Protein AF-S4RH99-F1 (afdb_monomer)

Secondary structure (DSSP, 8-state):
------EEEEETTTTEEEEE-TTS-EEEE-TTS-EEEE-TTS-EEEE-TTS-EEEE-TTS-EEEE-TTS-EEEE-TTS-EEEE-TTS-EEEE-SS-EEEE-TTS-EEEE-TTS-EEEE-TTSEEEEE-TT--EEEEEE--

Foldseek 3Di:
DPPWDKDWDADVVQRKIWIAGSQGWIWIAGPLRWIKIQHPQRKIWIQHNQRWIWTADPQRWIWIAHPQRKIWIADNQGWIWIAGPQRKIWTDDLAWIWIAHPQRWIWIAGPQQKIWIQGPVQWIWIAGNVRDTPDTGHDD

Organism: Petromyzon marinus (NCBI:txid7757)

Nearest PDB structures (foldseek):
  4bxr-assembly2_B  TM=9.322E-01  e=1.295E-16  Danio rerio
  4bxq-assembly1_A  TM=8.426E-01  e=1.944E-15  Danio rerio
  4bxp-assembly1_A  TM=8.400E-01  e=2.627E-15  Danio rerio
  4ld3-assembly1_A  TM=9.335E-01  e=2.793E-13  Danio rerio
  7sqc-assembly1_9D  TM=5.994E-01  e=1.775E-04  Chlamydomonas reinhardtii

Sequence (140 aa):
FNNQKLFIYYYADAQTTQTTFPDGLEILQFPDNQIEKHYPDGSKEIVFPDQTVKHLHVDGREETICPDGTVVHTQPNGDREMEFADGQREVHTARYKRREYPDGTVKTVFPDGRQETRYASGRLRLKDSAGNIVFDGTDA

Structure (mmCIF, N/CA/C/O backbone):
data_AF-S4RH99-F1
#
_entry.id   AF-S4RH99-F1
#
loop_
_atom_site.group_PDB
_atom_site.id
_atom_site.type_symbol
_atom_site.label_atom_id
_atom_site.label_alt_id
_atom_site.label_comp_id
_atom_site.label_asym_id
_atom_site.label_entity_id
_atom_site.label_seq_id
_atom_site.pdbx_PDB_ins_code
_atom_site.Cartn_x
_atom_site.Cartn_y
_atom_site.Cartn_z
_atom_site.occupancy
_atom_site.B_iso_or_equiv
_atom_site.auth_seq_id
_atom_site.auth_comp_id
_atom_site.auth_asym_id
_atom_site.auth_atom_id
_atom_site.pdbx_PDB_model_num
ATOM 1 N N . PHE A 1 1 ? -3.831 -1.082 46.099 1.00 42.25 1 PHE A N 1
ATOM 2 C CA . PHE A 1 1 ? -4.411 -1.776 44.934 1.00 42.25 1 PHE A CA 1
ATOM 3 C C . PHE A 1 1 ? -5.019 -0.713 44.038 1.00 42.25 1 PHE A C 1
ATOM 5 O O . PHE A 1 1 ? -5.973 -0.073 44.460 1.00 42.25 1 PHE A O 1
ATOM 12 N N . ASN A 1 2 ? -4.390 -0.406 42.900 1.00 47.03 2 ASN A N 1
ATOM 13 C CA . ASN A 1 2 ? -4.881 0.650 42.013 1.00 47.03 2 ASN A CA 1
ATOM 14 C C . ASN A 1 2 ? -6.199 0.188 41.392 1.00 47.03 2 ASN A C 1
ATOM 16 O O . ASN A 1 2 ? -6.231 -0.766 40.621 1.00 47.03 2 ASN A O 1
ATOM 20 N N . ASN A 1 3 ? -7.285 0.842 41.792 1.00 56.53 3 ASN A N 1
ATOM 21 C CA . ASN A 1 3 ? -8.650 0.535 41.391 1.00 56.53 3 ASN A CA 1
ATOM 22 C C . ASN A 1 3 ? -8.914 1.141 40.005 1.00 56.53 3 ASN A C 1
ATOM 24 O O . ASN A 1 3 ? -9.633 2.128 39.860 1.00 56.53 3 ASN A O 1
ATOM 28 N N . GLN A 1 4 ? -8.229 0.616 38.997 1.00 72.56 4 GLN A N 1
ATOM 29 C CA . GLN A 1 4 ? -8.308 1.113 37.634 1.00 72.56 4 GLN A CA 1
ATOM 30 C C . GLN A 1 4 ? -9.589 0.574 36.976 1.00 72.56 4 GLN A C 1
ATOM 32 O O . GLN A 1 4 ? -9.736 -0.624 36.749 1.00 72.56 4 GLN A O 1
ATOM 37 N N . LYS A 1 5 ? -10.561 1.470 36.764 1.00 82.38 5 LYS A N 1
ATOM 38 C CA . LYS A 1 5 ? -11.908 1.140 36.284 1.00 82.38 5 LYS A CA 1
ATOM 39 C C . LYS A 1 5 ? -11.912 0.995 34.762 1.00 82.38 5 LYS A C 1
ATOM 41 O O . LYS A 1 5 ? -11.545 1.927 34.058 1.00 82.38 5 LYS A O 1
ATOM 46 N N . LEU A 1 6 ? -12.361 -0.162 34.291 1.00 92.44 6 LEU A N 1
ATOM 47 C CA . LEU A 1 6 ? -12.697 -0.423 32.894 1.00 92.44 6 LEU A CA 1
ATOM 48 C C . LEU A 1 6 ? -14.153 -0.009 32.634 1.00 92.44 6 LEU A C 1
ATOM 50 O O . LEU A 1 6 ? -15.013 -0.243 33.491 1.00 92.44 6 LEU A O 1
ATOM 54 N N . PHE A 1 7 ? -14.441 0.559 31.464 1.00 94.69 7 PHE A N 1
ATOM 55 C CA . PHE A 1 7 ? -15.813 0.787 30.997 1.00 94.69 7 PHE A CA 1
ATOM 56 C C . PHE A 1 7 ? -16.109 -0.092 29.786 1.00 94.69 7 PHE A C 1
ATOM 58 O O . PHE A 1 7 ? -15.282 -0.199 28.886 1.00 94.69 7 PHE A O 1
ATOM 65 N N . ILE A 1 8 ? -17.285 -0.719 29.771 1.00 96.94 8 ILE A N 1
ATOM 66 C CA . ILE A 1 8 ? -17.746 -1.561 28.666 1.00 96.94 8 ILE A CA 1
ATOM 67 C C . ILE A 1 8 ? -19.125 -1.061 28.245 1.00 96.94 8 ILE A C 1
ATOM 69 O O . ILE A 1 8 ? -20.036 -0.992 29.074 1.00 96.94 8 ILE A O 1
ATOM 73 N N . TYR A 1 9 ? -19.267 -0.730 26.966 1.00 97.44 9 TYR A N 1
ATOM 74 C CA . TYR A 1 9 ? -20.518 -0.313 26.342 1.00 97.44 9 TYR A CA 1
ATOM 75 C C . TYR A 1 9 ? -20.872 -1.276 25.212 1.00 97.44 9 TYR A C 1
ATOM 77 O O . TYR A 1 9 ? -20.006 -1.689 24.443 1.00 97.44 9 TYR A O 1
ATOM 85 N N . TYR A 1 10 ? -22.154 -1.619 25.105 1.00 98.06 10 TYR A N 1
ATOM 86 C CA . TYR A 1 10 ? -22.685 -2.412 24.002 1.00 98.06 10 TYR A CA 1
ATOM 87 C C . TYR A 1 10 ? -23.701 -1.583 23.218 1.00 98.06 10 TYR A C 1
ATOM 89 O O . TYR A 1 10 ? -24.708 -1.136 23.772 1.00 98.06 10 TYR A O 1
ATOM 97 N N . TYR A 1 11 ? -23.432 -1.385 21.930 1.00 97.75 11 TYR A N 1
ATOM 98 C CA . TYR A 1 11 ? -24.294 -0.660 21.004 1.00 97.75 11 TYR A CA 1
ATOM 99 C C . TYR A 1 11 ? -25.181 -1.659 20.261 1.00 97.75 11 TYR A C 1
ATOM 101 O O . TYR A 1 11 ? -24.738 -2.287 19.303 1.00 97.75 11 TYR A O 1
ATOM 109 N N . ALA A 1 12 ? -26.429 -1.814 20.710 1.00 97.31 12 ALA A N 1
ATOM 110 C CA . ALA A 1 12 ? -27.323 -2.871 20.231 1.00 97.31 12 ALA A CA 1
ATOM 111 C C . ALA A 1 12 ? -27.613 -2.803 18.721 1.00 97.31 12 ALA A C 1
ATOM 113 O O . ALA A 1 12 ? -27.517 -3.826 18.047 1.00 97.31 12 ALA A O 1
ATOM 114 N N . ASP A 1 13 ? -27.897 -1.615 18.179 1.00 97.50 13 ASP A N 1
ATOM 115 C CA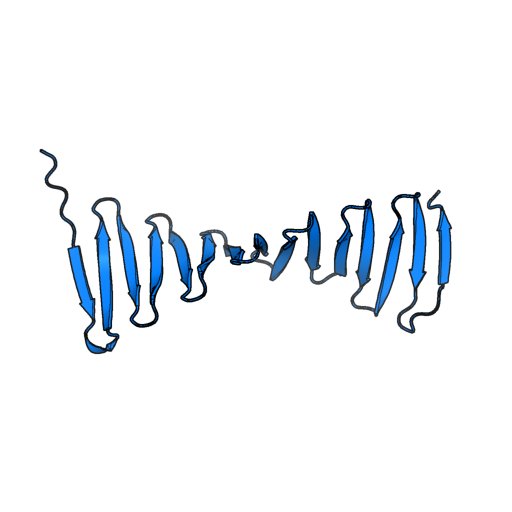 . ASP A 1 13 ? -28.229 -1.449 16.754 1.00 97.50 13 ASP A CA 1
ATOM 116 C C . ASP A 1 13 ? -27.058 -1.829 15.832 1.00 97.50 13 ASP A C 1
ATOM 118 O O . ASP A 1 13 ? -27.262 -2.437 14.783 1.00 97.50 13 ASP A O 1
ATOM 122 N N . ALA A 1 14 ? -25.826 -1.505 16.241 1.00 96.81 14 ALA A N 1
ATOM 123 C CA . ALA A 1 14 ? -24.604 -1.823 15.500 1.00 96.81 14 ALA A CA 1
ATOM 124 C C . ALA A 1 14 ? -24.013 -3.202 15.855 1.00 96.81 14 ALA A C 1
ATOM 126 O O . ALA A 1 14 ? -23.107 -3.677 15.176 1.00 96.81 14 ALA A O 1
ATOM 127 N N . GLN A 1 15 ? -24.511 -3.841 16.919 1.00 98.38 15 GLN A N 1
ATOM 128 C CA . GLN A 1 15 ? -23.941 -5.050 17.523 1.00 98.38 15 GLN A CA 1
ATOM 129 C C . GLN A 1 15 ? -22.441 -4.915 17.839 1.00 98.38 15 GLN A C 1
ATOM 131 O O . GLN A 1 15 ? -21.670 -5.860 17.685 1.00 98.38 15 GLN A O 1
ATOM 136 N N . THR A 1 16 ? -22.029 -3.734 18.303 1.00 98.50 16 THR A N 1
ATOM 137 C CA . THR A 1 16 ? -20.624 -3.394 18.570 1.00 98.50 16 THR A CA 1
ATOM 138 C C . THR A 1 16 ? -20.371 -3.306 20.068 1.00 98.50 16 THR A C 1
ATOM 140 O O . THR A 1 16 ? -21.135 -2.668 20.797 1.00 98.50 16 THR A O 1
ATOM 143 N N . THR A 1 17 ? -19.270 -3.895 20.532 1.00 98.56 17 THR A N 1
ATOM 144 C CA . THR A 1 17 ? -18.790 -3.717 21.911 1.00 98.56 17 THR A CA 1
ATOM 145 C C . THR A 1 17 ? -17.628 -2.735 21.922 1.00 98.56 17 THR A C 1
ATOM 147 O O . THR A 1 17 ? -16.670 -2.929 21.182 1.00 98.56 17 THR A O 1
ATOM 150 N N . GLN A 1 18 ? -17.688 -1.714 22.776 1.00 98.44 18 GLN A N 1
ATOM 151 C CA . GLN A 1 18 ? -16.575 -0.806 23.054 1.00 98.44 18 GLN A CA 1
ATOM 152 C C . GLN A 1 18 ? -16.078 -1.030 24.480 1.00 98.44 18 GLN A C 1
ATOM 154 O O . GLN A 1 18 ? -16.860 -1.040 25.431 1.00 98.44 18 GLN A O 1
ATOM 159 N N . THR A 1 19 ? -14.768 -1.186 24.623 1.00 98.38 19 THR A N 1
ATOM 160 C CA . THR A 1 19 ? -14.080 -1.351 25.901 1.00 98.38 19 THR A CA 1
ATOM 161 C C . THR A 1 19 ? -13.064 -0.227 26.068 1.00 98.38 19 THR A C 1
ATOM 1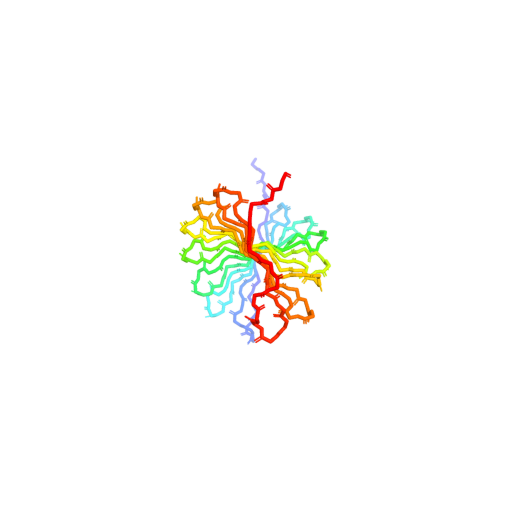63 O O . THR A 1 19 ? -12.127 -0.136 25.282 1.00 98.38 19 THR A O 1
ATOM 166 N N . THR A 1 20 ? -13.232 0.613 27.088 1.00 97.94 20 THR A N 1
ATOM 167 C CA . THR A 1 20 ? -12.333 1.737 27.393 1.00 97.94 20 THR A CA 1
ATOM 168 C C . THR A 1 20 ? -11.474 1.403 28.605 1.00 97.94 20 THR A C 1
ATOM 170 O O . THR A 1 20 ? -11.991 1.175 29.708 1.00 97.94 20 THR A O 1
ATOM 173 N N . PHE A 1 21 ? -10.161 1.392 28.395 1.00 96.50 21 PHE A N 1
ATOM 174 C CA . PHE A 1 21 ? -9.147 1.115 29.399 1.00 96.50 21 PHE A CA 1
ATOM 175 C C . PHE A 1 21 ? -8.772 2.375 30.197 1.00 96.50 21 PHE A C 1
ATOM 177 O O . PHE A 1 21 ? -8.940 3.499 29.725 1.00 96.50 21 PHE A O 1
ATOM 184 N N . PRO A 1 22 ? -8.251 2.213 31.426 1.00 95.69 22 PRO A N 1
ATOM 185 C CA . PRO A 1 22 ? -7.862 3.335 32.282 1.00 95.69 22 PRO A CA 1
ATOM 186 C C . PRO A 1 22 ? -6.744 4.226 31.724 1.00 95.69 22 PRO A C 1
ATOM 188 O O . PRO A 1 22 ? -6.607 5.365 32.163 1.00 95.69 22 PRO A O 1
ATOM 191 N N . ASP A 1 23 ? -5.919 3.699 30.822 1.00 94.75 23 ASP A N 1
ATOM 192 C CA . ASP A 1 23 ? -4.874 4.441 30.109 1.00 94.75 23 ASP A CA 1
ATOM 193 C C . ASP A 1 23 ? -5.420 5.239 28.912 1.00 94.75 23 ASP A C 1
ATOM 195 O O . ASP A 1 23 ? -4.675 5.997 28.296 1.00 94.75 23 ASP A O 1
ATOM 199 N N . GLY A 1 24 ? -6.719 5.114 28.621 1.00 95.81 24 GLY A N 1
ATOM 200 C CA . GLY A 1 24 ? -7.411 5.783 27.525 1.00 95.81 24 GLY A CA 1
ATOM 201 C C . GLY A 1 24 ? -7.459 4.982 26.224 1.00 95.81 24 GLY A C 1
ATOM 202 O O . GLY A 1 24 ? -8.030 5.480 25.260 1.00 95.81 24 GLY A O 1
ATOM 203 N N . LEU A 1 25 ? -6.895 3.768 26.167 1.00 97.88 25 LEU A N 1
ATOM 204 C CA . LEU A 1 25 ? -7.069 2.884 25.014 1.00 97.88 25 LEU A CA 1
ATOM 205 C C . LEU A 1 25 ? -8.543 2.483 24.884 1.00 97.88 25 LEU A C 1
ATOM 207 O O . LEU A 1 25 ? -9.161 2.025 25.847 1.00 97.88 25 LEU A O 1
ATOM 211 N N . GLU A 1 26 ? -9.094 2.586 23.681 1.00 98.44 26 GLU A N 1
ATOM 212 C CA . GLU A 1 26 ? -10.425 2.073 23.364 1.00 98.44 26 GLU A CA 1
ATOM 213 C C . GLU A 1 26 ? -10.322 0.906 22.386 1.00 98.44 26 GLU A C 1
ATOM 215 O O . GLU A 1 26 ? -9.606 0.986 21.391 1.00 98.44 26 GLU A O 1
ATOM 220 N N . ILE A 1 27 ? -11.041 -0.182 22.658 1.00 98.56 27 ILE A N 1
ATOM 221 C CA . ILE A 1 27 ? -11.149 -1.336 21.761 1.00 98.56 27 ILE A CA 1
ATOM 222 C C . ILE A 1 27 ? -12.601 -1.481 21.320 1.00 98.56 27 ILE A C 1
ATOM 224 O O . ILE A 1 27 ? -13.478 -1.664 22.166 1.00 98.56 27 ILE A O 1
ATOM 228 N N . LEU A 1 28 ? -12.846 -1.442 20.011 1.00 98.69 28 LEU A N 1
ATOM 229 C CA . LEU A 1 28 ? -14.136 -1.724 19.391 1.00 98.69 28 LEU A CA 1
ATOM 230 C C . LEU A 1 28 ? -14.103 -3.102 18.728 1.00 98.69 28 LEU A C 1
ATOM 232 O O . LEU A 1 28 ? -13.164 -3.429 18.008 1.00 98.69 28 LEU A O 1
ATOM 236 N N . GLN A 1 29 ? -15.138 -3.901 18.964 1.00 98.75 29 GLN A N 1
ATOM 237 C CA . GLN A 1 29 ? -15.329 -5.222 18.367 1.00 98.75 29 GLN A CA 1
ATOM 238 C C . GLN A 1 29 ? -16.638 -5.222 17.582 1.00 98.75 29 GLN A C 1
ATOM 240 O O . GLN A 1 29 ? -17.706 -4.985 18.159 1.00 98.75 29 GLN A O 1
ATOM 245 N N . PHE A 1 30 ? -16.543 -5.467 16.279 1.00 98.62 30 PHE A N 1
ATOM 246 C CA . PHE A 1 30 ? -17.652 -5.429 15.330 1.00 98.62 30 PHE A CA 1
ATOM 247 C C . PHE A 1 30 ? -18.179 -6.842 15.020 1.00 98.62 30 PHE A C 1
ATOM 249 O O . PHE A 1 30 ? -17.457 -7.829 15.193 1.00 98.62 30 PHE A O 1
ATOM 256 N N . PRO A 1 31 ? -19.438 -6.974 14.558 1.00 98.38 31 PRO A N 1
ATOM 257 C CA . PRO A 1 31 ? -20.060 -8.278 14.303 1.00 98.38 31 PRO A CA 1
ATOM 258 C C . PRO A 1 31 ? -19.435 -9.062 13.138 1.00 98.38 31 PRO A C 1
ATOM 260 O O . PRO A 1 31 ? -19.613 -10.274 13.049 1.00 98.38 31 PRO A O 1
ATOM 263 N N . ASP A 1 32 ? -18.703 -8.397 12.246 1.00 98.12 32 ASP A N 1
ATOM 264 C CA . ASP A 1 32 ? -17.969 -9.017 11.138 1.00 98.12 32 ASP A CA 1
ATOM 265 C C . ASP A 1 32 ? -16.591 -9.569 11.549 1.00 98.12 32 ASP A C 1
ATOM 267 O O . ASP A 1 32 ? -15.888 -10.140 10.717 1.00 98.12 32 ASP A O 1
ATOM 271 N N . ASN A 1 33 ? -16.242 -9.484 12.838 1.00 97.81 33 ASN A N 1
ATOM 272 C CA . ASN A 1 33 ? -14.930 -9.780 13.423 1.00 97.81 33 ASN A CA 1
ATOM 273 C C . ASN A 1 33 ? -13.847 -8.728 13.146 1.00 97.81 33 ASN A C 1
ATOM 275 O O . ASN A 1 33 ? -12.680 -8.983 13.449 1.00 97.81 33 ASN A O 1
ATOM 279 N N . GLN A 1 34 ? -14.200 -7.546 12.630 1.00 98.75 34 GLN A N 1
ATOM 280 C CA . GLN A 1 34 ? -13.284 -6.413 12.659 1.00 98.75 34 GLN A CA 1
ATOM 281 C C . GLN A 1 34 ? -13.049 -5.976 14.113 1.00 98.75 34 GLN A C 1
ATOM 283 O O . GLN A 1 34 ? -13.973 -5.914 14.932 1.00 98.75 34 GLN A O 1
ATOM 288 N N . ILE A 1 35 ? -11.798 -5.657 14.437 1.00 98.81 35 ILE A N 1
ATOM 289 C CA . ILE A 1 35 ? -11.403 -5.088 15.726 1.00 98.81 35 ILE A CA 1
ATOM 290 C C . ILE A 1 35 ? -10.675 -3.779 15.461 1.00 98.81 35 ILE A C 1
ATOM 292 O O . ILE A 1 35 ? -9.757 -3.733 14.650 1.00 98.81 35 ILE A O 1
ATOM 296 N N . GLU A 1 36 ? -11.044 -2.722 16.175 1.00 98.81 36 GLU A N 1
ATOM 297 C CA . GLU A 1 36 ? -10.317 -1.455 16.144 1.00 98.81 36 GLU A CA 1
ATOM 298 C C . GLU A 1 36 ? -9.771 -1.118 17.525 1.00 98.81 36 GLU A C 1
ATOM 300 O O . GLU A 1 36 ? -10.480 -1.221 18.523 1.00 98.81 36 GLU A O 1
ATOM 305 N N . LYS A 1 37 ? -8.520 -0.670 17.579 1.00 98.81 37 LYS A N 1
ATOM 306 C CA . LYS A 1 37 ? -7.897 -0.057 18.750 1.00 98.81 37 LYS A CA 1
ATOM 307 C C . LYS A 1 37 ? -7.696 1.421 18.470 1.00 98.81 37 LYS A C 1
ATOM 309 O O . LYS A 1 37 ? -7.076 1.771 17.466 1.00 98.81 37 LYS A O 1
ATOM 314 N N . HIS A 1 38 ? -8.215 2.288 19.328 1.00 98.69 38 HIS A N 1
ATOM 315 C CA . HIS A 1 38 ? -8.008 3.734 19.252 1.00 98.69 38 HIS A CA 1
ATOM 316 C C . HIS A 1 38 ? -7.141 4.151 20.437 1.00 98.69 38 HIS A C 1
ATOM 318 O O . HIS A 1 38 ? -7.515 3.954 21.595 1.00 98.69 38 HIS A O 1
ATOM 324 N N . TYR A 1 39 ? -5.961 4.687 20.144 1.00 98.50 39 TYR A N 1
ATOM 325 C CA . TYR A 1 39 ? -4.974 5.056 21.149 1.00 98.50 39 TYR A CA 1
ATOM 326 C C . TYR A 1 39 ? -5.174 6.504 21.624 1.00 98.50 39 TYR A C 1
ATOM 328 O O . TYR A 1 39 ? -5.658 7.342 20.858 1.00 98.50 39 TYR A O 1
ATOM 336 N N . PRO A 1 40 ? -4.748 6.843 22.857 1.00 98.06 40 PRO A N 1
ATOM 337 C CA . PRO A 1 40 ? -4.873 8.200 23.400 1.00 98.06 40 PRO A CA 1
ATOM 338 C C . PRO A 1 40 ? -4.159 9.287 22.590 1.00 98.06 40 PRO A C 1
ATOM 340 O O . PRO A 1 40 ? -4.546 10.452 22.652 1.00 98.06 40 PRO A O 1
ATOM 343 N N . ASP A 1 41 ? -3.103 8.929 21.856 1.00 97.88 41 ASP A N 1
ATOM 344 C CA . ASP A 1 41 ? -2.382 9.864 20.989 1.00 97.88 41 ASP A CA 1
ATOM 345 C C . ASP A 1 41 ? -3.160 10.207 19.705 1.00 97.88 41 ASP A C 1
ATOM 347 O O . ASP A 1 41 ? -2.817 11.175 19.031 1.00 97.88 41 ASP A O 1
ATOM 351 N N . GLY A 1 42 ? -4.234 9.469 19.403 1.00 98.19 42 GLY A N 1
ATOM 352 C CA . GLY A 1 42 ? -5.065 9.607 18.210 1.00 98.19 42 GLY A CA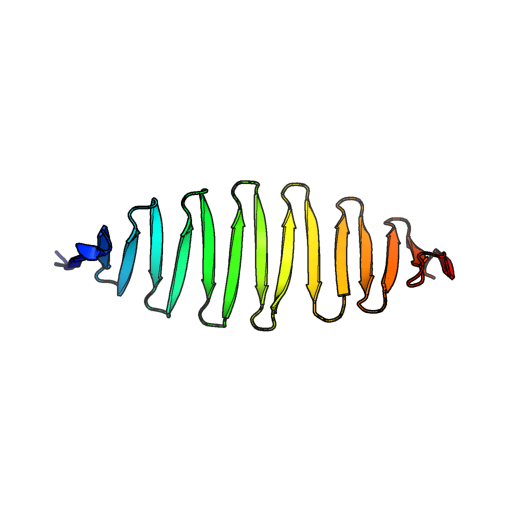 1
ATOM 353 C C . GLY A 1 42 ? -4.745 8.599 17.104 1.00 98.19 42 GLY A C 1
ATOM 354 O O . GLY A 1 42 ? -5.470 8.556 16.108 1.00 98.19 42 GLY A O 1
ATOM 355 N N . SER A 1 43 ? -3.695 7.785 17.258 1.00 98.69 43 SER A N 1
ATOM 356 C CA . SER A 1 43 ? -3.401 6.691 16.333 1.00 98.69 43 SER A CA 1
ATOM 357 C C . SER A 1 43 ? -4.424 5.560 16.464 1.00 98.69 43 SER A C 1
ATOM 359 O O . SER A 1 43 ? -5.138 5.440 17.467 1.00 98.69 43 SER A O 1
ATOM 361 N N . LYS A 1 44 ? -4.533 4.732 15.422 1.00 98.81 44 LYS A N 1
ATOM 362 C CA . LYS A 1 44 ? -5.447 3.585 15.401 1.00 98.81 44 LYS A CA 1
ATOM 363 C C . LYS A 1 44 ? -4.783 2.348 14.820 1.00 98.81 44 LYS A C 1
ATOM 365 O O . LYS A 1 44 ? -3.959 2.449 13.918 1.00 98.81 44 LYS A O 1
ATOM 370 N N . GLU A 1 45 ? -5.209 1.188 15.292 1.00 98.75 45 GLU A N 1
ATOM 371 C CA . GLU A 1 45 ? -4.915 -0.118 14.700 1.00 98.75 45 GLU A CA 1
ATOM 372 C C . GLU A 1 45 ? -6.247 -0.784 14.350 1.00 98.75 45 GLU A C 1
ATOM 374 O O . GLU A 1 45 ? -7.148 -0.841 15.185 1.00 98.75 45 GLU A O 1
ATOM 379 N N . ILE A 1 46 ? -6.389 -1.267 13.121 1.00 98.88 46 ILE A N 1
ATOM 380 C CA . ILE A 1 46 ? -7.583 -1.954 12.627 1.00 98.88 46 ILE A CA 1
ATOM 381 C C . ILE A 1 46 ? -7.167 -3.355 12.201 1.00 98.88 46 ILE A C 1
ATOM 383 O O . ILE A 1 46 ? -6.303 -3.502 11.343 1.00 98.88 46 ILE A O 1
ATOM 387 N N . VAL A 1 47 ? -7.792 -4.377 12.772 1.00 98.81 47 VAL A N 1
ATOM 388 C CA . VAL A 1 47 ? -7.661 -5.769 12.343 1.00 98.81 47 VAL A CA 1
ATOM 389 C C . VAL A 1 47 ? -8.933 -6.135 11.595 1.00 98.81 47 VAL A C 1
ATOM 391 O O . VAL A 1 47 ? -10.016 -6.151 12.179 1.00 98.81 47 VAL A O 1
ATOM 394 N N . PHE A 1 48 ? -8.806 -6.395 10.298 1.00 98.75 48 PHE A N 1
ATOM 395 C CA . PHE A 1 48 ? -9.918 -6.770 9.433 1.00 98.75 48 PHE A CA 1
ATOM 396 C C . PHE A 1 48 ? -10.243 -8.269 9.542 1.00 98.75 48 PHE A C 1
ATOM 398 O O . PHE A 1 48 ? -9.403 -9.060 9.985 1.00 98.75 48 PHE A O 1
ATOM 405 N N . PRO A 1 49 ? -11.439 -8.702 9.097 1.00 98.44 49 PRO A N 1
ATOM 406 C CA . PRO A 1 49 ? -11.842 -10.109 9.167 1.00 98.44 49 PRO A CA 1
ATOM 407 C C . PRO A 1 49 ? -10.899 -11.063 8.419 1.00 98.44 49 PRO A C 1
ATOM 409 O O . PRO A 1 49 ? -10.694 -12.201 8.842 1.00 98.44 49 PRO A O 1
ATOM 412 N N . ASP A 1 50 ? -10.284 -10.590 7.333 1.00 98.06 50 ASP A N 1
ATOM 413 C CA . ASP A 1 50 ? -9.303 -11.334 6.536 1.00 98.06 50 ASP A CA 1
ATOM 414 C C . ASP A 1 50 ? -7.901 -11.398 7.171 1.00 98.06 50 ASP A C 1
ATOM 416 O O . ASP A 1 50 ? -6.996 -11.964 6.567 1.00 98.06 50 ASP A O 1
ATOM 420 N N . GLN A 1 51 ? -7.735 -10.882 8.395 1.00 98.19 51 GLN A N 1
ATOM 421 C CA . GLN A 1 51 ? -6.474 -10.753 9.137 1.00 98.19 51 GLN A CA 1
ATOM 422 C C . GLN A 1 51 ? -5.513 -9.683 8.603 1.00 98.19 51 GLN A C 1
ATOM 424 O O . GLN A 1 51 ? -4.387 -9.587 9.090 1.00 98.19 51 GLN A O 1
ATOM 429 N N . THR A 1 52 ? -5.940 -8.842 7.657 1.00 98.69 52 THR A N 1
ATOM 430 C CA . THR A 1 52 ? -5.195 -7.628 7.313 1.00 98.69 52 THR A CA 1
ATOM 431 C C . THR A 1 52 ? -5.154 -6.699 8.525 1.00 98.69 52 THR A C 1
ATOM 433 O O . THR A 1 52 ? -6.182 -6.445 9.157 1.00 98.69 52 THR A O 1
ATOM 436 N N . VAL A 1 53 ? -3.977 -6.162 8.841 1.00 98.81 53 VAL A N 1
ATOM 437 C CA . VAL A 1 53 ? -3.797 -5.171 9.910 1.00 98.81 53 VAL A CA 1
ATOM 438 C C . VAL A 1 53 ? -3.488 -3.820 9.285 1.00 98.81 53 VAL A C 1
ATOM 440 O O . VAL A 1 53 ? -2.601 -3.724 8.442 1.00 98.81 53 VAL A O 1
ATOM 443 N N . LYS A 1 54 ? -4.196 -2.768 9.689 1.00 98.81 54 LYS A N 1
ATOM 444 C CA . LYS A 1 54 ? -3.948 -1.394 9.248 1.00 98.81 54 LYS A CA 1
ATOM 445 C C . LYS A 1 54 ? -3.646 -0.488 10.435 1.00 98.81 54 LYS A C 1
ATOM 447 O O . LYS A 1 54 ? -4.490 -0.317 11.310 1.00 98.81 54 LYS A O 1
ATOM 452 N N . HIS A 1 55 ? -2.481 0.147 10.427 1.00 98.81 55 HIS A N 1
ATOM 453 C CA . HIS A 1 55 ? -2.116 1.212 11.352 1.00 98.81 55 HIS A CA 1
ATOM 454 C C . HIS A 1 55 ? -2.394 2.577 10.717 1.00 98.81 55 HIS A C 1
ATOM 456 O O . HIS A 1 55 ? -2.013 2.835 9.574 1.00 98.81 55 HIS A O 1
ATOM 462 N N . LEU A 1 56 ? -3.060 3.456 11.462 1.00 98.62 56 LEU A N 1
ATOM 463 C CA . LEU A 1 56 ? -3.317 4.848 11.105 1.00 98.62 56 LEU A CA 1
ATOM 464 C C . LEU A 1 56 ? -2.557 5.738 12.087 1.00 98.62 56 LEU A C 1
ATOM 466 O O . LEU A 1 56 ? -2.858 5.752 13.283 1.00 98.62 56 LEU A O 1
ATOM 470 N N . HIS A 1 57 ? -1.576 6.482 11.591 1.00 98.44 57 HIS A N 1
ATOM 471 C CA . HIS A 1 57 ? -0.767 7.380 12.402 1.00 98.44 57 HIS A CA 1
ATOM 472 C C . HIS A 1 57 ? -1.358 8.791 12.429 1.00 98.44 57 HIS A C 1
ATOM 474 O O . HIS A 1 57 ? -2.009 9.251 11.491 1.00 98.44 57 HIS A O 1
ATOM 480 N N . VAL A 1 58 ? -1.079 9.513 13.513 1.00 98.06 58 VAL A N 1
ATOM 481 C CA . VAL A 1 58 ? -1.578 10.877 13.759 1.00 98.06 58 VAL A CA 1
ATOM 482 C C . VAL A 1 58 ? -1.102 11.905 12.732 1.00 98.06 58 VAL A C 1
ATOM 484 O O . VAL A 1 58 ? -1.746 12.930 12.532 1.00 98.06 58 VAL A O 1
ATOM 487 N N . ASP A 1 59 ? 0.025 11.640 12.074 1.00 97.88 59 ASP A N 1
ATOM 488 C CA . ASP A 1 59 ? 0.589 12.489 11.024 1.00 97.88 59 ASP A CA 1
ATOM 489 C C . ASP A 1 59 ? 0.017 12.189 9.629 1.00 97.88 59 ASP A C 1
ATOM 491 O O . ASP A 1 59 ? 0.442 12.792 8.644 1.00 97.88 59 ASP A O 1
ATOM 495 N N . GLY A 1 60 ? -0.960 11.281 9.544 1.00 97.75 60 GLY A N 1
ATOM 496 C CA . GLY A 1 60 ? -1.626 10.878 8.310 1.00 97.75 60 GLY A CA 1
ATOM 497 C C . GLY A 1 60 ? -0.918 9.759 7.549 1.00 97.75 60 GLY A C 1
ATOM 498 O O . GLY A 1 60 ? -1.384 9.396 6.470 1.00 97.75 60 GLY A O 1
ATOM 499 N N . ARG A 1 61 ? 0.195 9.215 8.065 1.00 98.44 61 ARG A N 1
ATOM 500 C CA . ARG A 1 61 ? 0.783 7.988 7.514 1.00 98.44 61 ARG A CA 1
ATOM 501 C C . ARG A 1 61 ? -0.111 6.794 7.813 1.00 98.44 61 ARG A C 1
ATOM 503 O O . ARG A 1 61 ? -0.722 6.709 8.877 1.00 98.44 61 ARG A O 1
ATOM 510 N N . GLU A 1 62 ? -0.126 5.839 6.898 1.00 98.62 62 GLU A N 1
ATOM 511 C CA . GLU A 1 62 ? -0.789 4.556 7.093 1.00 98.62 62 GLU A CA 1
ATOM 512 C C . GLU A 1 62 ? 0.185 3.414 6.802 1.00 98.62 62 GLU A C 1
ATOM 514 O O . GLU A 1 62 ? 1.021 3.511 5.903 1.00 98.62 62 GLU A O 1
ATOM 519 N N . GLU A 1 63 ? 0.049 2.315 7.527 1.00 98.62 63 GLU A N 1
ATOM 520 C CA . GLU A 1 63 ? 0.740 1.056 7.254 1.00 98.62 63 GLU A CA 1
ATOM 521 C C . GLU A 1 63 ? -0.309 -0.050 7.163 1.00 98.62 63 GLU A C 1
ATOM 523 O O . GLU A 1 63 ? -1.232 -0.099 7.968 1.00 98.62 63 GLU A O 1
ATOM 528 N N . THR A 1 64 ? -0.219 -0.914 6.158 1.00 98.75 64 THR A N 1
ATOM 529 C CA . THR A 1 64 ? -1.103 -2.072 5.988 1.00 98.75 64 THR A CA 1
ATOM 530 C C . THR A 1 64 ? -0.260 -3.327 5.858 1.00 98.75 64 THR A C 1
ATOM 532 O O . THR A 1 64 ? 0.623 -3.380 5.011 1.00 98.75 64 THR A O 1
ATOM 535 N N . ILE A 1 65 ? -0.544 -4.330 6.680 1.00 98.62 65 ILE A N 1
ATOM 536 C CA . ILE A 1 65 ? 0.135 -5.621 6.706 1.00 98.62 65 ILE A CA 1
ATOM 537 C C . ILE A 1 65 ? -0.880 -6.670 6.262 1.00 98.62 65 ILE A C 1
ATOM 539 O O . ILE A 1 65 ? -1.865 -6.933 6.956 1.00 98.62 65 ILE A O 1
ATOM 543 N N . CYS A 1 66 ? -0.650 -7.241 5.086 1.00 98.31 66 CYS A N 1
ATOM 544 C CA . CYS A 1 66 ? -1.481 -8.286 4.513 1.00 98.31 66 CYS A CA 1
ATOM 545 C C . CYS A 1 66 ? -1.077 -9.669 5.062 1.00 98.31 66 CYS A C 1
ATOM 547 O O . CYS A 1 66 ? 0.099 -9.898 5.363 1.00 98.31 66 CYS A O 1
ATOM 549 N N . PRO A 1 67 ? -2.005 -10.642 5.116 1.00 98.12 67 PRO A N 1
ATOM 550 C CA . PRO A 1 67 ? -1.707 -12.004 5.571 1.00 98.12 67 PRO A CA 1
ATOM 551 C C . PRO A 1 67 ? -0.650 -12.743 4.739 1.00 98.12 67 PRO A C 1
ATOM 553 O O . PRO A 1 67 ? -0.011 -13.669 5.234 1.00 98.12 67 PRO A O 1
ATOM 556 N N . ASP A 1 68 ? -0.468 -12.355 3.475 1.00 97.50 68 ASP A N 1
ATOM 557 C CA . ASP A 1 68 ? 0.551 -12.917 2.582 1.00 97.50 68 ASP A CA 1
ATOM 558 C C . ASP A 1 68 ? 1.968 -12.372 2.847 1.00 97.50 68 ASP A C 1
ATOM 560 O O . ASP A 1 68 ? 2.916 -12.775 2.175 1.00 97.50 68 ASP A O 1
ATOM 564 N N . GLY A 1 69 ? 2.119 -11.484 3.835 1.00 97.19 69 GLY A N 1
ATOM 565 C CA . GLY A 1 69 ? 3.377 -10.836 4.198 1.00 97.19 69 GLY A CA 1
ATOM 566 C C . GLY A 1 69 ? 3.652 -9.538 3.440 1.00 97.19 69 GLY A C 1
ATOM 567 O O . GLY A 1 69 ? 4.691 -8.928 3.677 1.00 97.19 69 GLY A O 1
ATOM 568 N N . THR A 1 70 ? 2.753 -9.097 2.553 1.00 98.31 70 THR A N 1
ATOM 569 C CA . THR A 1 70 ? 2.884 -7.794 1.890 1.00 98.31 70 THR A CA 1
ATOM 570 C C . THR A 1 70 ? 2.689 -6.667 2.901 1.00 98.31 70 THR A C 1
ATOM 572 O O . THR A 1 70 ? 1.682 -6.631 3.607 1.00 98.31 70 THR A O 1
ATOM 575 N N . VAL A 1 71 ? 3.616 -5.712 2.932 1.00 98.62 71 VAL A N 1
ATOM 576 C CA . VAL A 1 71 ? 3.516 -4.491 3.741 1.00 98.62 71 VAL A CA 1
ATOM 577 C C . VAL A 1 71 ? 3.363 -3.295 2.812 1.00 98.62 71 VAL A C 1
ATOM 579 O O . VAL A 1 71 ? 4.100 -3.163 1.841 1.00 98.62 71 VAL A O 1
ATOM 582 N N . VAL A 1 72 ? 2.397 -2.422 3.086 1.00 98.69 72 VAL A N 1
ATOM 583 C CA . VAL A 1 72 ? 2.136 -1.205 2.312 1.00 98.69 72 VAL A CA 1
ATOM 584 C C . VAL A 1 72 ? 2.197 0.003 3.231 1.00 98.69 72 VAL A C 1
ATOM 586 O O . VAL A 1 72 ? 1.347 0.164 4.103 1.00 98.69 72 VAL A O 1
ATOM 589 N N . HIS A 1 73 ? 3.145 0.897 2.985 1.00 98.69 73 HIS A N 1
ATOM 590 C CA . HIS A 1 73 ? 3.215 2.207 3.617 1.00 98.69 73 HIS A CA 1
ATOM 591 C C . HIS A 1 73 ? 2.582 3.249 2.699 1.00 98.69 73 HIS A C 1
ATOM 593 O O . HIS A 1 73 ? 2.943 3.363 1.528 1.00 98.69 73 HIS A O 1
ATOM 599 N N . THR A 1 74 ? 1.646 4.031 3.227 1.00 98.69 74 THR A N 1
ATOM 600 C CA . THR A 1 74 ? 1.014 5.148 2.519 1.00 98.69 74 THR A CA 1
ATOM 601 C C . THR A 1 74 ? 1.370 6.449 3.216 1.00 98.69 74 THR A C 1
ATOM 603 O O . THR A 1 74 ? 1.155 6.612 4.415 1.00 98.69 74 THR A O 1
ATOM 606 N N . GLN A 1 75 ? 1.924 7.384 2.453 1.00 98.50 75 GLN A N 1
ATOM 607 C CA . GLN A 1 75 ? 2.270 8.716 2.925 1.00 98.50 75 GLN A CA 1
ATOM 608 C C . GLN A 1 75 ? 1.058 9.660 2.838 1.00 98.50 75 GLN A C 1
ATOM 610 O O . GLN A 1 75 ? 0.184 9.455 1.991 1.00 98.50 75 GLN A O 1
ATOM 615 N N . PRO A 1 76 ? 1.019 10.760 3.619 1.00 98.25 76 PRO A N 1
ATOM 616 C CA . PRO A 1 76 ? -0.100 11.709 3.597 1.00 98.25 76 PRO A CA 1
ATOM 617 C C . PRO A 1 76 ? -0.345 12.362 2.228 1.00 98.25 76 PRO A C 1
ATOM 619 O O . PRO A 1 76 ? -1.451 12.802 1.926 1.00 98.25 76 PRO A O 1
ATOM 622 N N . ASN A 1 77 ? 0.687 12.438 1.383 1.00 97.56 77 ASN A N 1
ATOM 623 C CA . ASN A 1 77 ? 0.587 12.957 0.018 1.00 97.56 77 ASN A CA 1
ATOM 624 C C . ASN A 1 77 ? 0.031 11.927 -0.992 1.00 97.56 77 ASN A C 1
ATOM 626 O O . ASN A 1 77 ? -0.108 12.254 -2.170 1.00 97.56 77 ASN A O 1
ATOM 630 N N . GLY A 1 78 ? -0.273 10.702 -0.547 1.00 97.19 78 GLY A N 1
ATOM 631 C CA . GLY A 1 78 ? -0.780 9.597 -1.360 1.00 97.19 78 GLY A CA 1
ATOM 632 C C . GLY A 1 78 ? 0.295 8.717 -2.006 1.00 97.19 78 GLY A C 1
ATOM 633 O O . GLY A 1 78 ? -0.064 7.731 -2.658 1.00 97.19 78 GLY A O 1
ATOM 634 N N . ASP A 1 79 ? 1.583 9.038 -1.835 1.00 98.50 79 ASP A N 1
ATOM 635 C CA . ASP A 1 79 ? 2.672 8.166 -2.280 1.00 98.50 79 ASP A CA 1
ATOM 636 C C . ASP A 1 79 ? 2.640 6.855 -1.485 1.00 98.50 79 ASP A C 1
ATOM 638 O O . ASP A 1 79 ? 2.351 6.843 -0.286 1.00 98.50 79 ASP A O 1
ATOM 642 N N . ARG A 1 80 ? 2.926 5.740 -2.159 1.00 98.50 80 ARG A N 1
ATOM 643 C CA . ARG A 1 80 ? 2.897 4.406 -1.557 1.00 98.50 80 ARG A CA 1
ATOM 644 C C . ARG A 1 80 ? 4.189 3.650 -1.795 1.00 98.50 80 ARG A C 1
ATOM 646 O O . ARG A 1 80 ? 4.720 3.676 -2.903 1.00 98.50 80 ARG A O 1
ATOM 653 N N . GLU A 1 81 ? 4.642 2.950 -0.769 1.00 98.62 81 GLU A N 1
ATOM 654 C CA . GLU A 1 81 ? 5.744 1.997 -0.824 1.00 98.62 81 GLU A CA 1
ATOM 655 C C . GLU A 1 81 ? 5.217 0.626 -0.401 1.00 98.62 81 GLU A C 1
ATOM 657 O O . GLU A 1 81 ? 4.506 0.518 0.594 1.00 98.62 81 GLU A O 1
ATOM 662 N N . MET A 1 82 ? 5.512 -0.405 -1.184 1.00 98.62 82 MET A N 1
ATOM 663 C CA . MET A 1 82 ? 5.090 -1.776 -0.931 1.00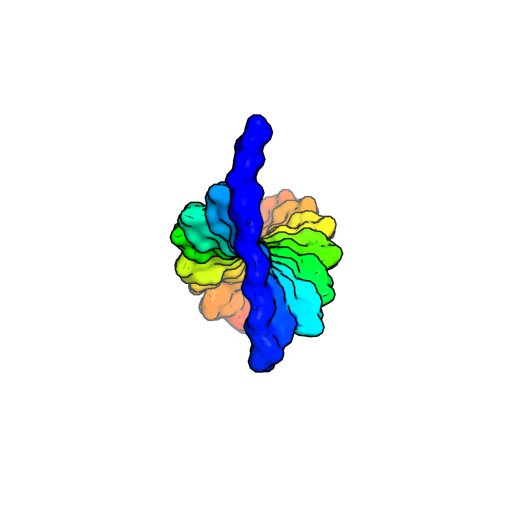 98.62 82 MET A CA 1
ATOM 664 C C . MET A 1 82 ? 6.311 -2.676 -0.836 1.00 98.62 82 MET A C 1
ATOM 666 O O . MET A 1 82 ? 7.188 -2.611 -1.697 1.00 98.62 82 MET A O 1
ATOM 670 N N . GLU A 1 83 ? 6.330 -3.554 0.154 1.00 98.44 83 GLU A N 1
ATOM 671 C CA . GLU A 1 83 ? 7.326 -4.607 0.317 1.00 98.44 83 GLU A CA 1
ATOM 672 C C . GLU A 1 83 ? 6.614 -5.954 0.244 1.00 98.44 83 GLU A C 1
ATOM 674 O O . GLU A 1 83 ? 5.664 -6.206 0.984 1.00 98.44 83 GLU A O 1
ATOM 679 N N . PHE A 1 84 ? 7.034 -6.802 -0.690 1.00 98.19 84 PHE A N 1
ATOM 680 C CA . PHE A 1 84 ? 6.442 -8.116 -0.910 1.00 98.19 84 PHE A CA 1
ATOM 681 C C . PHE A 1 84 ? 7.263 -9.194 -0.203 1.00 98.19 84 PHE A C 1
ATOM 683 O O . PHE A 1 84 ? 8.476 -9.065 -0.028 1.00 98.19 84 PHE A O 1
ATOM 690 N N . ALA A 1 85 ? 6.615 -10.306 0.147 1.00 96.62 85 ALA A N 1
ATOM 691 C CA . ALA A 1 85 ? 7.255 -11.418 0.853 1.00 96.62 85 ALA A CA 1
ATOM 692 C C . ALA A 1 85 ? 8.431 -12.061 0.088 1.00 96.62 85 ALA A C 1
ATOM 694 O O . ALA A 1 85 ? 9.289 -12.702 0.693 1.00 96.62 85 ALA A O 1
ATOM 695 N N . ASP A 1 86 ? 8.492 -11.894 -1.235 1.00 96.19 86 ASP A N 1
ATOM 696 C CA . ASP A 1 86 ? 9.592 -12.376 -2.077 1.00 96.19 86 ASP A CA 1
ATOM 697 C C . ASP A 1 86 ? 10.786 -11.403 -2.157 1.00 96.19 86 ASP A C 1
ATOM 699 O O . ASP A 1 86 ? 11.749 -11.661 -2.883 1.00 96.19 86 ASP A O 1
ATOM 703 N N . GLY A 1 87 ? 10.739 -10.292 -1.415 1.00 95.94 87 GLY A N 1
ATOM 704 C CA . GLY A 1 87 ? 11.760 -9.247 -1.398 1.00 95.94 87 GLY A CA 1
ATOM 705 C C . GLY A 1 87 ? 11.632 -8.219 -2.524 1.00 95.94 87 GLY A C 1
ATOM 706 O O . GLY A 1 87 ? 12.463 -7.313 -2.599 1.00 95.94 87 GLY A O 1
ATOM 707 N N . GLN A 1 88 ? 10.626 -8.326 -3.405 1.00 98.25 88 GLN A N 1
ATOM 708 C CA . GLN A 1 88 ? 10.313 -7.240 -4.335 1.00 98.25 88 GLN A CA 1
ATOM 709 C C . GLN A 1 88 ? 9.825 -6.013 -3.563 1.00 98.25 88 GLN A C 1
ATOM 711 O O . GLN A 1 88 ? 9.156 -6.124 -2.533 1.00 98.25 88 GLN A O 1
ATOM 716 N N . ARG A 1 89 ? 10.122 -4.827 -4.094 1.00 98.56 89 ARG A N 1
ATOM 717 C CA . ARG A 1 89 ? 9.611 -3.557 -3.566 1.00 98.56 89 ARG A CA 1
ATOM 718 C C . ARG A 1 89 ? 8.965 -2.754 -4.681 1.00 98.56 89 ARG A C 1
ATOM 720 O O . ARG A 1 89 ? 9.433 -2.770 -5.821 1.00 98.56 89 ARG A O 1
ATOM 727 N N . GLU A 1 90 ? 7.893 -2.039 -4.376 1.00 98.50 90 GLU A N 1
ATOM 728 C CA . GLU A 1 90 ? 7.266 -1.097 -5.297 1.00 98.50 90 GLU A CA 1
ATOM 729 C C . GLU A 1 90 ? 7.110 0.284 -4.680 1.00 98.50 90 GLU A C 1
ATOM 731 O O . GLU A 1 90 ? 6.764 0.421 -3.519 1.00 98.50 90 GLU A O 1
ATOM 736 N N . VAL A 1 91 ? 7.306 1.318 -5.493 1.00 98.69 91 VAL A N 1
ATOM 737 C CA . VAL A 1 91 ? 7.091 2.715 -5.115 1.00 98.69 91 VAL A CA 1
ATOM 738 C C . VAL A 1 91 ? 6.157 3.353 -6.131 1.00 98.69 91 VAL A C 1
ATOM 740 O O . VAL A 1 91 ? 6.442 3.378 -7.331 1.00 98.69 91 VAL A O 1
ATOM 743 N N . HIS A 1 92 ? 5.024 3.865 -5.665 1.00 98.56 92 HIS A N 1
ATOM 744 C CA . HIS A 1 92 ? 4.005 4.525 -6.472 1.00 98.56 92 HIS A CA 1
ATOM 745 C C . HIS A 1 92 ? 3.938 5.985 -6.047 1.00 98.56 92 HIS A C 1
ATOM 747 O O . HIS A 1 92 ? 3.552 6.292 -4.925 1.00 98.56 92 HIS A O 1
ATOM 753 N N . THR A 1 93 ? 4.285 6.881 -6.963 1.00 98.62 93 THR A N 1
ATOM 754 C CA . THR A 1 93 ? 4.188 8.328 -6.759 1.00 98.62 93 THR A CA 1
ATOM 755 C C . THR A 1 93 ? 3.403 8.971 -7.893 1.00 98.62 93 THR A C 1
ATOM 757 O O . THR A 1 93 ? 3.182 8.363 -8.944 1.00 98.62 93 THR A O 1
ATOM 760 N N . ALA A 1 94 ? 3.066 10.252 -7.745 1.00 97.69 94 ALA A N 1
ATOM 761 C CA . ALA A 1 94 ? 2.534 11.042 -8.858 1.00 97.69 94 ALA A CA 1
ATOM 762 C C . ALA A 1 94 ? 3.502 11.137 -10.061 1.00 97.69 94 ALA A C 1
ATOM 764 O O . ALA A 1 94 ? 3.079 11.441 -11.175 1.00 97.69 94 ALA A O 1
ATOM 765 N N . ARG A 1 95 ? 4.806 10.901 -9.849 1.00 97.88 95 ARG A N 1
ATOM 766 C CA . ARG A 1 95 ? 5.857 11.076 -10.864 1.00 97.88 95 ARG A CA 1
ATOM 767 C C . ARG A 1 95 ? 6.275 9.785 -11.550 1.00 97.88 95 ARG A C 1
ATOM 769 O O . ARG A 1 95 ? 6.850 9.864 -12.631 1.00 97.88 95 ARG A O 1
ATOM 776 N N . TYR A 1 96 ? 6.058 8.629 -10.930 1.00 98.38 96 TYR A N 1
ATOM 777 C CA . TYR A 1 96 ? 6.424 7.327 -11.484 1.00 98.38 96 TYR A CA 1
ATOM 778 C C . TYR A 1 96 ? 5.850 6.170 -10.661 1.00 98.38 96 TYR A C 1
ATOM 780 O O . TYR A 1 96 ? 5.520 6.320 -9.485 1.00 98.38 96 TYR A O 1
ATOM 788 N N . LYS A 1 97 ? 5.844 4.984 -11.271 1.00 98.62 97 LYS A N 1
ATOM 789 C CA . LYS A 1 97 ? 5.758 3.693 -10.583 1.00 98.62 97 LYS A CA 1
ATOM 790 C C . LYS A 1 97 ? 7.065 2.942 -10.774 1.00 98.62 97 LYS A C 1
ATOM 792 O O . LYS A 1 97 ? 7.493 2.748 -11.910 1.00 98.62 97 LYS A O 1
ATOM 797 N N . ARG A 1 98 ? 7.713 2.544 -9.688 1.00 98.75 98 ARG A N 1
ATOM 798 C CA . ARG A 1 98 ? 8.992 1.836 -9.701 1.00 98.75 98 ARG A CA 1
ATOM 799 C C . ARG A 1 98 ? 8.826 0.484 -9.033 1.00 98.75 98 ARG A C 1
ATOM 801 O O . ARG A 1 98 ? 8.198 0.410 -7.991 1.00 98.75 98 ARG A O 1
ATOM 808 N N . ARG A 1 99 ? 9.406 -0.552 -9.628 1.00 98.69 99 ARG A N 1
ATOM 809 C CA . ARG A 1 99 ? 9.546 -1.881 -9.042 1.00 98.69 99 ARG A CA 1
ATOM 810 C C . ARG A 1 99 ? 11.024 -2.227 -8.939 1.00 98.69 99 ARG A C 1
ATOM 812 O O . ARG A 1 99 ? 11.750 -2.089 -9.926 1.00 98.69 99 ARG A O 1
ATOM 819 N N . GLU A 1 100 ? 11.438 -2.667 -7.766 1.00 98.56 100 GLU A N 1
ATOM 820 C CA . GLU A 1 100 ? 12.785 -3.117 -7.434 1.00 98.56 100 GLU A CA 1
ATOM 821 C C . GLU A 1 100 ? 12.725 -4.626 -7.201 1.00 98.56 100 GLU A C 1
ATOM 823 O O . GLU A 1 100 ? 11.876 -5.118 -6.456 1.00 98.56 100 GLU A O 1
ATOM 828 N N . TYR A 1 101 ? 13.581 -5.360 -7.901 1.00 98.25 101 TYR A N 1
ATOM 829 C CA . TYR A 1 101 ? 13.638 -6.813 -7.845 1.00 98.25 101 TYR A CA 1
ATOM 830 C C . TYR A 1 101 ? 14.829 -7.264 -6.986 1.00 98.25 101 TYR A C 1
ATOM 832 O O . TYR A 1 101 ? 15.858 -6.582 -6.972 1.00 98.25 101 TYR A O 1
ATOM 840 N N . PRO A 1 102 ? 14.745 -8.437 -6.327 1.00 97.69 102 PRO A N 1
ATOM 841 C CA . PRO A 1 102 ? 15.834 -8.968 -5.501 1.00 97.69 102 PRO A CA 1
ATOM 842 C C . PRO A 1 102 ? 17.162 -9.168 -6.237 1.00 97.69 102 PRO A C 1
ATOM 844 O O . PRO A 1 102 ? 18.222 -9.155 -5.618 1.00 97.69 102 PRO A O 1
ATOM 847 N N . ASP A 1 103 ? 17.123 -9.354 -7.559 1.00 97.19 103 ASP A N 1
ATOM 848 C CA . ASP A 1 103 ? 18.323 -9.484 -8.388 1.00 97.19 103 ASP A CA 1
ATOM 849 C C . ASP A 1 103 ? 19.071 -8.151 -8.583 1.00 97.19 103 ASP A C 1
ATOM 851 O O . ASP A 1 103 ? 20.160 -8.159 -9.148 1.00 97.19 103 ASP A O 1
ATOM 855 N N . GLY A 1 104 ? 18.513 -7.024 -8.121 1.00 97.31 104 GLY A N 1
ATOM 856 C CA . GLY A 1 104 ? 19.031 -5.667 -8.306 1.00 97.31 104 GLY A CA 1
ATOM 857 C C . GLY A 1 104 ? 18.472 -4.950 -9.540 1.00 97.31 104 GLY A C 1
ATOM 858 O O . GLY A 1 104 ? 18.812 -3.792 -9.785 1.00 97.31 104 GLY A O 1
ATOM 859 N N . THR A 1 105 ? 17.616 -5.603 -10.332 1.00 98.19 105 THR A N 1
ATOM 860 C CA . THR A 1 105 ? 16.925 -4.964 -11.452 1.00 98.19 105 THR A CA 1
ATOM 861 C C . THR A 1 105 ? 15.903 -3.955 -10.926 1.00 98.19 105 THR A C 1
ATOM 863 O O . THR A 1 105 ? 15.143 -4.227 -10.001 1.00 98.19 105 THR A O 1
ATOM 866 N N . VAL A 1 106 ? 15.829 -2.782 -11.553 1.00 98.62 106 VAL A N 1
ATOM 867 C CA . VAL A 1 106 ? 14.858 -1.732 -11.235 1.00 98.62 106 VAL A CA 1
ATOM 868 C C . VAL A 1 106 ? 14.114 -1.330 -12.499 1.00 98.62 106 VAL A C 1
ATOM 870 O O . VAL A 1 106 ? 14.720 -0.924 -13.493 1.00 98.62 106 VAL A O 1
ATOM 873 N N . LYS A 1 107 ? 12.782 -1.400 -12.465 1.00 98.56 107 LYS A N 1
ATOM 874 C CA . LYS A 1 107 ? 11.908 -0.952 -13.551 1.00 98.56 107 LYS A CA 1
ATOM 875 C C . LYS A 1 107 ? 11.104 0.263 -13.110 1.00 98.56 107 LYS A C 1
ATOM 877 O O . LYS A 1 107 ? 10.336 0.169 -12.165 1.00 98.56 107 LYS A O 1
ATOM 882 N N . THR A 1 108 ? 11.222 1.377 -13.824 1.00 98.69 108 THR A N 1
ATOM 883 C CA . THR A 1 108 ? 10.431 2.595 -13.592 1.00 98.69 108 THR A CA 1
ATOM 884 C C . THR A 1 108 ? 9.524 2.870 -14.792 1.00 98.69 108 THR A C 1
ATOM 886 O O . THR A 1 108 ? 9.973 2.825 -15.935 1.00 98.69 108 THR A O 1
ATOM 889 N N . VAL A 1 109 ? 8.247 3.146 -14.541 1.00 98.62 109 VAL A N 1
ATOM 890 C CA . VAL A 1 109 ? 7.245 3.576 -15.524 1.00 98.62 109 VAL A CA 1
ATOM 891 C C . VAL A 1 109 ? 6.814 4.993 -15.169 1.00 98.62 109 VAL A C 1
ATOM 893 O O . VAL A 1 109 ? 6.414 5.254 -14.034 1.00 98.62 109 VAL A O 1
ATOM 896 N N . PHE A 1 110 ? 6.898 5.903 -16.131 1.00 98.50 110 PHE A N 1
ATOM 897 C CA . PHE A 1 110 ? 6.552 7.309 -15.955 1.00 98.50 110 PHE A CA 1
ATOM 898 C C . PHE A 1 110 ? 5.119 7.596 -16.448 1.00 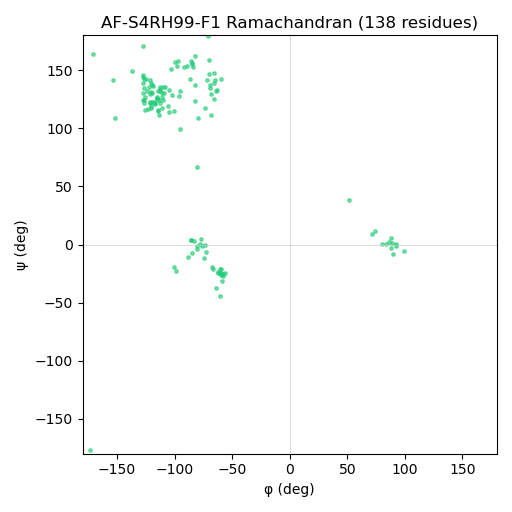98.50 110 PHE A C 1
ATOM 900 O O . PHE A 1 110 ? 4.591 6.843 -17.271 1.00 98.50 110 PHE A O 1
ATOM 907 N N . PRO A 1 111 ? 4.469 8.675 -15.968 1.00 98.12 111 PRO A N 1
ATOM 908 C CA . PRO A 1 111 ? 3.118 9.060 -16.383 1.00 98.12 111 PRO A CA 1
ATOM 909 C C . PRO A 1 111 ? 2.958 9.317 -17.885 1.00 98.12 111 PRO A C 1
ATOM 911 O O . PRO A 1 111 ? 1.870 9.137 -18.420 1.00 98.12 111 PRO A O 1
ATOM 914 N N . ASP A 1 112 ? 4.033 9.711 -18.570 1.00 97.44 112 ASP A N 1
ATOM 915 C CA . ASP A 1 112 ? 4.065 9.906 -20.025 1.00 97.44 112 ASP A CA 1
ATOM 916 C C . ASP A 1 112 ? 4.132 8.584 -20.820 1.00 97.44 112 ASP A C 1
ATOM 918 O O . ASP A 1 112 ? 4.128 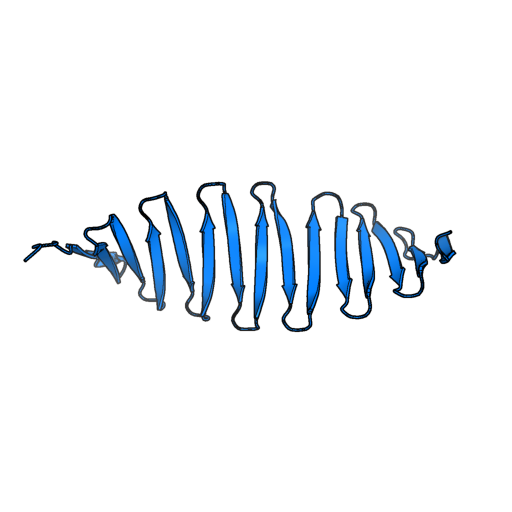8.599 -22.049 1.00 97.44 112 ASP A O 1
ATOM 922 N N . GLY A 1 113 ? 4.186 7.438 -20.133 1.00 97.19 113 GLY A N 1
ATOM 923 C CA . GLY A 1 113 ? 4.286 6.102 -20.716 1.00 97.19 113 GLY A CA 1
ATOM 924 C C . GLY A 1 113 ? 5.719 5.612 -20.933 1.00 97.19 113 GLY A C 1
ATOM 925 O O . GLY A 1 113 ? 5.903 4.427 -21.227 1.00 97.19 113 GLY A O 1
ATOM 926 N N . ARG A 1 114 ? 6.739 6.467 -20.751 1.00 98.12 114 ARG A N 1
ATOM 927 C CA . ARG A 1 114 ? 8.149 6.066 -20.842 1.00 98.12 114 ARG A CA 1
ATOM 928 C C . ARG A 1 114 ? 8.446 4.977 -19.817 1.00 98.12 114 ARG A C 1
ATOM 930 O O . ARG A 1 114 ? 7.970 5.015 -18.680 1.00 98.12 114 ARG A O 1
ATOM 937 N N . GLN A 1 115 ? 9.286 4.020 -20.202 1.00 98.50 115 GLN A N 1
ATOM 938 C CA . GLN A 1 115 ? 9.762 2.977 -19.298 1.00 98.50 115 GLN A CA 1
ATOM 939 C C . GLN A 1 115 ? 11.280 2.934 -19.265 1.00 98.50 115 GLN A C 1
ATOM 941 O O . GLN A 1 115 ? 11.956 3.066 -20.282 1.00 98.50 115 GLN A O 1
ATOM 946 N N . GLU A 1 116 ? 11.806 2.688 -18.080 1.00 98.31 116 GLU A N 1
ATOM 947 C CA . GLU A 1 116 ? 13.224 2.572 -17.803 1.00 98.31 116 GLU A CA 1
ATOM 948 C C . GLU A 1 116 ? 13.473 1.261 -17.070 1.00 98.31 116 GLU A C 1
ATOM 950 O O . GLU A 1 116 ? 12.771 0.931 -16.117 1.00 98.31 116 GLU A O 1
ATOM 955 N N . THR A 1 117 ? 14.437 0.474 -17.536 1.00 98.38 117 THR A N 1
ATOM 956 C CA . THR A 1 117 ? 14.886 -0.745 -16.858 1.00 98.38 117 THR A CA 1
ATOM 957 C C . THR A 1 117 ? 16.388 -0.663 -16.658 1.00 98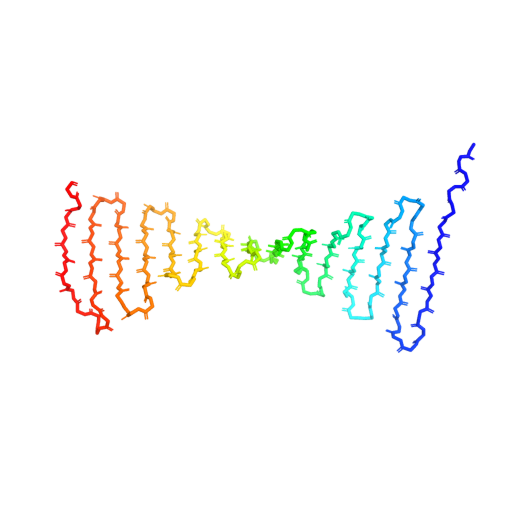.38 117 THR A C 1
ATOM 959 O O . THR A 1 117 ? 17.138 -0.636 -17.634 1.00 98.38 117 THR A O 1
ATOM 962 N N . ARG A 1 118 ? 16.806 -0.614 -15.395 1.00 98.12 118 ARG A N 1
ATOM 963 C CA . ARG A 1 118 ? 18.198 -0.702 -14.955 1.00 98.12 118 ARG A CA 1
ATOM 964 C C . ARG A 1 118 ? 18.429 -2.118 -14.470 1.00 98.12 118 ARG A C 1
ATOM 966 O O . ARG A 1 118 ? 17.790 -2.537 -13.515 1.00 98.12 118 ARG A O 1
ATOM 973 N N . TYR A 1 119 ? 19.280 -2.863 -15.151 1.00 97.56 119 TYR A N 1
A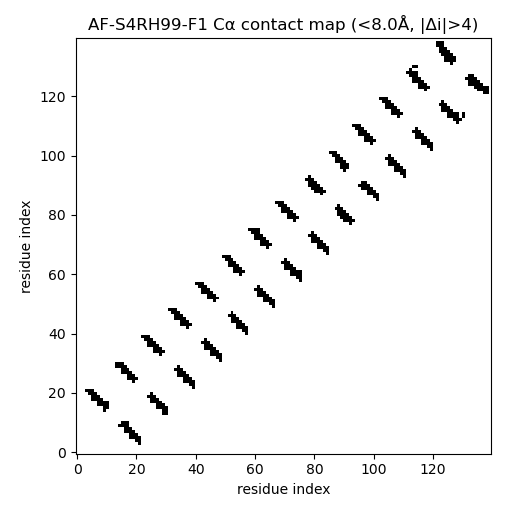TOM 974 C CA . TYR A 1 119 ? 19.653 -4.208 -14.733 1.00 97.56 119 TYR A CA 1
ATOM 975 C C . TYR A 1 119 ? 20.786 -4.131 -13.714 1.00 97.56 119 TYR A C 1
ATOM 977 O O . TYR A 1 119 ? 21.603 -3.210 -13.759 1.00 97.56 119 TYR A O 1
ATOM 985 N N . ALA A 1 120 ? 20.905 -5.155 -12.874 1.00 96.12 120 ALA A N 1
ATOM 986 C CA . ALA A 1 120 ? 21.998 -5.278 -11.910 1.00 96.12 120 ALA A CA 1
ATOM 987 C C . ALA A 1 120 ? 23.398 -5.232 -12.548 1.00 96.12 120 ALA A C 1
ATOM 989 O O . ALA A 1 120 ? 24.370 -4.837 -11.915 1.00 96.12 120 ALA A O 1
ATOM 990 N N . SER A 1 121 ? 23.502 -5.581 -13.834 1.00 95.69 121 SER A N 1
ATOM 991 C CA . SER A 1 121 ? 24.741 -5.486 -14.609 1.00 95.69 121 SER A CA 1
ATOM 992 C C . SER A 1 121 ? 25.147 -4.052 -14.989 1.00 95.69 121 SER A C 1
ATOM 994 O O . SER A 1 121 ? 26.114 -3.887 -15.727 1.00 95.69 121 SER A O 1
ATOM 996 N N . GLY A 1 122 ? 24.371 -3.027 -14.616 1.00 94.50 122 GLY A N 1
ATOM 997 C CA . GLY A 1 122 ? 24.559 -1.637 -15.058 1.00 94.50 122 GLY A CA 1
ATOM 998 C C . GLY A 1 122 ? 24.001 -1.334 -16.455 1.00 94.50 122 GLY A C 1
ATOM 999 O O . GLY A 1 122 ? 24.087 -0.205 -16.935 1.00 94.50 122 GLY A O 1
ATOM 1000 N N . ARG A 1 123 ? 23.396 -2.323 -17.128 1.00 97.19 123 ARG A N 1
ATOM 1001 C CA . ARG A 1 123 ? 22.705 -2.104 -18.404 1.00 97.19 123 ARG A CA 1
ATOM 1002 C C . ARG A 1 123 ? 21.442 -1.274 -18.162 1.00 97.19 123 ARG A C 1
ATOM 1004 O O . ARG A 1 123 ? 20.654 -1.575 -17.269 1.00 97.19 123 ARG A O 1
ATOM 1011 N N . LEU A 1 124 ? 21.224 -0.272 -18.996 1.00 97.81 124 LEU A N 1
ATOM 1012 C CA . LEU A 1 124 ? 20.060 0.593 -19.034 1.00 97.81 124 LEU A CA 1
ATOM 1013 C C . LEU A 1 124 ? 19.315 0.379 -20.353 1.00 97.81 124 LEU A C 1
ATOM 1015 O O . LEU A 1 124 ? 19.883 0.505 -21.438 1.00 97.81 124 LEU A O 1
ATOM 1019 N N . ARG A 1 125 ? 18.016 0.096 -20.257 1.00 98.12 125 ARG A N 1
ATOM 1020 C CA . ARG A 1 125 ? 17.107 0.024 -21.403 1.00 98.12 125 ARG A CA 1
ATOM 1021 C C . ARG A 1 125 ? 15.970 1.020 -21.227 1.00 98.12 125 ARG A C 1
ATOM 1023 O O . ARG A 1 125 ? 15.220 0.935 -20.254 1.00 98.12 125 ARG A O 1
ATOM 1030 N N . LEU A 1 126 ? 15.822 1.924 -22.191 1.00 98.12 126 LEU A N 1
ATOM 1031 C CA . LEU A 1 126 ? 14.755 2.922 -22.234 1.00 98.12 126 LEU A CA 1
ATOM 1032 C C . LEU A 1 126 ? 13.771 2.597 -23.352 1.00 98.12 126 LEU A C 1
ATOM 1034 O O . LEU A 1 126 ? 14.170 2.284 -24.477 1.00 98.12 126 LEU A O 1
ATOM 1038 N N . LYS A 1 127 ? 12.481 2.708 -23.042 1.00 98.50 127 LYS A N 1
ATOM 1039 C CA . LYS A 1 127 ? 11.394 2.599 -24.011 1.00 98.50 127 LYS A CA 1
ATOM 1040 C C . LYS A 1 127 ? 10.549 3.865 -24.022 1.00 98.50 127 LYS A C 1
ATOM 1042 O O . LYS A 1 127 ? 10.290 4.429 -22.958 1.00 98.50 127 LYS A O 1
ATOM 1047 N N . ASP A 1 128 ? 10.116 4.277 -25.208 1.00 98.00 128 ASP A N 1
ATOM 1048 C CA . ASP A 1 128 ? 9.100 5.320 -25.364 1.00 98.00 128 ASP A CA 1
ATOM 1049 C C . ASP A 1 128 ? 7.703 4.821 -24.936 1.00 98.00 128 ASP A C 1
ATOM 1051 O O . ASP A 1 128 ? 7.527 3.666 -24.532 1.00 98.00 128 ASP A O 1
ATOM 1055 N N . SER A 1 129 ? 6.700 5.696 -25.022 1.00 97.38 129 SER A N 1
ATOM 1056 C CA . SER A 1 129 ? 5.311 5.386 -24.666 1.00 97.38 129 SER A CA 1
ATOM 1057 C C . SER A 1 129 ? 4.642 4.353 -25.581 1.00 97.38 129 SER A C 1
ATOM 1059 O O . SER A 1 129 ? 3.689 3.698 -25.163 1.00 97.38 129 SER A O 1
ATOM 1061 N N . ALA A 1 130 ? 5.156 4.159 -26.800 1.00 97.12 130 ALA A N 1
ATOM 1062 C CA . ALA A 1 130 ? 4.719 3.113 -27.723 1.00 97.12 130 ALA A CA 1
ATOM 1063 C C . ALA A 1 130 ? 5.418 1.762 -27.460 1.00 97.12 130 ALA A C 1
ATOM 1065 O O . ALA A 1 130 ? 5.049 0.743 -28.042 1.00 97.12 130 ALA A O 1
ATOM 1066 N N . GLY A 1 131 ? 6.407 1.733 -26.561 1.00 95.44 131 GLY A N 1
ATOM 1067 C CA . GLY A 1 131 ? 7.171 0.544 -26.201 1.00 95.44 131 GLY A CA 1
ATOM 1068 C C . GLY A 1 131 ? 8.395 0.284 -27.083 1.00 95.44 131 GLY A C 1
ATOM 1069 O O . GLY A 1 131 ? 9.057 -0.746 -26.890 1.00 95.44 131 GLY A O 1
ATOM 1070 N N . ASN A 1 132 ? 8.734 1.192 -28.003 1.00 97.81 132 ASN A N 1
ATOM 1071 C CA . ASN A 1 132 ? 9.934 1.081 -28.829 1.00 97.81 132 ASN A CA 1
ATOM 1072 C C . ASN A 1 132 ? 11.175 1.347 -27.982 1.00 97.81 132 ASN A C 1
ATOM 1074 O O . ASN A 1 132 ? 11.178 2.226 -27.123 1.00 97.81 132 ASN A O 1
ATOM 1078 N N . ILE A 1 133 ? 12.250 0.602 -28.235 1.00 97.69 133 ILE A N 1
ATOM 1079 C CA . ILE A 1 133 ? 13.530 0.824 -27.561 1.00 97.69 133 ILE A CA 1
ATOM 1080 C C . ILE A 1 133 ? 14.168 2.089 -28.139 1.00 97.69 133 ILE A C 1
ATOM 1082 O O . ILE A 1 133 ? 14.505 2.112 -29.319 1.00 97.69 133 ILE A O 1
ATOM 1086 N N . VAL A 1 134 ? 14.363 3.107 -27.303 1.00 97.38 134 VAL A N 1
ATOM 1087 C CA . VAL A 1 134 ? 15.052 4.355 -27.688 1.00 97.38 134 VAL A CA 1
ATOM 1088 C C . VAL A 1 134 ? 16.504 4.388 -27.216 1.00 97.38 134 VAL A C 1
ATOM 1090 O O . VAL A 1 134 ? 17.309 5.142 -27.751 1.00 97.38 134 VAL A O 1
ATOM 1093 N N . PHE A 1 135 ? 16.851 3.553 -26.233 1.00 97.06 135 PHE A N 1
ATOM 1094 C CA . PHE A 1 135 ? 18.220 3.365 -25.766 1.00 97.06 135 PHE A CA 1
ATOM 1095 C C . PHE A 1 135 ? 18.396 1.968 -25.167 1.00 97.06 135 PHE A C 1
ATOM 1097 O O . PHE A 1 135 ? 17.508 1.471 -24.467 1.00 97.06 135 PHE A O 1
ATOM 1104 N N . ASP A 1 136 ? 19.548 1.356 -25.422 1.00 96.81 136 ASP A N 1
ATOM 1105 C CA . ASP A 1 136 ? 19.960 0.091 -24.822 1.00 96.81 136 ASP A CA 1
ATOM 1106 C C . ASP A 1 136 ? 21.493 0.036 -24.765 1.00 96.81 136 ASP A C 1
ATOM 1108 O O . ASP A 1 136 ? 22.158 -0.054 -25.797 1.00 96.81 136 ASP A O 1
ATOM 1112 N N . GLY A 1 137 ? 22.056 0.151 -23.566 1.00 95.06 137 GLY A N 1
ATOM 1113 C CA . GLY A 1 137 ? 23.501 0.224 -23.359 1.00 95.06 137 GLY A CA 1
ATOM 1114 C C . GLY A 1 137 ? 23.857 0.192 -21.879 1.00 95.06 137 GLY A C 1
ATOM 1115 O O . GLY A 1 137 ? 22.985 0.029 -21.036 1.00 95.06 137 GLY A O 1
ATOM 1116 N N . THR A 1 138 ? 25.131 0.313 -21.537 1.00 91.19 138 THR A N 1
ATOM 1117 C CA . THR A 1 138 ? 25.580 0.494 -20.146 1.00 91.19 138 THR A CA 1
ATOM 1118 C C . THR A 1 138 ? 25.464 1.957 -19.741 1.00 91.19 138 THR A C 1
ATOM 1120 O O . THR A 1 138 ? 25.814 2.833 -20.531 1.00 91.19 138 THR A O 1
ATOM 1123 N N . ASP A 1 139 ? 24.968 2.210 -18.529 1.00 68.81 139 ASP A N 1
ATOM 1124 C CA . ASP A 1 139 ? 25.074 3.537 -17.915 1.00 68.81 13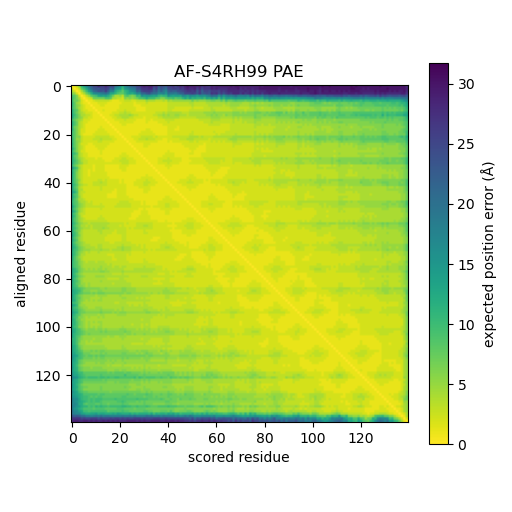9 ASP A CA 1
ATOM 1125 C C . ASP A 1 139 ? 26.567 3.803 -17.654 1.00 68.81 139 ASP A C 1
ATOM 1127 O O . ASP A 1 139 ? 27.251 2.931 -17.111 1.00 68.81 139 ASP A O 1
ATOM 1131 N N . ALA A 1 140 ? 27.088 4.921 -18.166 1.00 57.88 140 ALA A N 1
ATOM 1132 C CA . ALA A 1 140 ? 28.512 5.265 -18.098 1.00 57.88 140 ALA A CA 1
ATOM 1133 C C . ALA A 1 140 ? 28.922 5.764 -16.707 1.00 57.88 140 ALA A C 1
ATOM 1135 O O . ALA A 1 140 ? 28.109 6.477 -16.077 1.00 57.88 140 ALA A O 1
#

Solvent-accessible surface area (backbone atoms only — not comparable to full-atom values): 7320 Å² total; per-residue (Å²): 130,86,84,72,63,72,48,79,47,75,43,74,94,72,52,29,39,39,39,37,43,76,84,49,40,32,39,39,41,40,78,77,58,32,36,37,39,40,41,72,86,63,27,35,38,36,36,40,66,83,56,31,35,36,39,40,42,74,84,50,34,35,39,35,41,41,80,80,54,33,36,38,41,35,41,70,88,68,35,34,41,37,40,39,71,83,58,34,34,37,40,42,46,96,72,31,40,35,39,38,43,75,80,54,32,36,38,38,38,35,84,82,46,32,33,39,38,38,39,61,85,44,36,36,38,32,24,42,60,88,63,50,76,77,44,76,47,66,68,130

InterPro domains:
  IPR009852 Centromere protein J, C-terminal domain [PF07202] (22-50)
  IPR009852 Centromere protein J, C-terminal domain [PF07202] (59-92)
  IPR009852 Centromere protein J, C-terminal domain [PF07202] (97-125)
  IPR026581 TCP10L/CENPJ [PTHR10331] (8-136)
  IPR047002 T-complex protein 10, C-terminal domain superfamily [G3DSA:2.60.450.20] (1-136)

Radius of gyration: 22.52 Å; Cα contacts (8 Å, |Δi|>4): 306; chains: 1; bounding box: 57×26×74 Å

pLDDT: mean 96.02, std 8.63, range [42.25, 98.88]

Mean predicted aligned error: 4.54 Å